Protein AF-A0A8I0Q085-F1 (afdb_monomer_lite)

Foldseek 3Di:
DPPPPPDPDADLVRVCVVVVHDSLVVLVCCLVVVDWDWDDQDPVNPDDTHTDDSVNSVLVNLCVDPNSVVVVVVVVPDPDDPVNDDDDPVRVVVVVVCVPDDPVRNVVVVPPPQALVNLLVVVVVVVVLVDDLCLLVDDQVVVLVVCCVSPVVCNVVCVPVCPSVNVSCVSPVSD

pLDDT: mean 71.21, std 12.3, range [36.97, 89.81]

Sequence (175 aa):
MSKVFKLQYYPLGLAAKHLNCEEIELLILAHSGDITLYQYPDPALLIGYEPVAEVEIGAMIVRQTKTGRAYQEYVSSFDTQLTDVVLPAEEMEKASRFLNMSDDERKAEKKVNTTAKQCQFIAGLLRALKFTDEDFKGSLPELIKKIEHRAPAAAGIVLDEGKTLSDWLKKADVR

Radius of gyration: 30.21 Å; chains: 1; bounding box: 59×46×77 Å

Secondary structu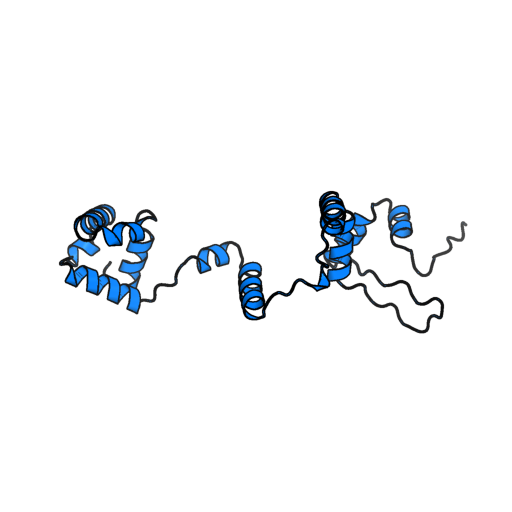re (DSSP, 8-state):
-------SS--HHHHHHHHTS-HHHHHHHHHTTSS--BPPPPTT--S--PBPPHHHHHHHHHHHSHHHHHHHHHHTT-SS-GGG----HHHHHHHHHHHHS-HHHHHHHSS----HHHHHHHHHHHHHTT--HHHHHS-HHHHHHHHHHH-GGGGGGGTTTTHHHHHHHHHTT--

Structure (mmCIF, N/CA/C/O backbone):
data_AF-A0A8I0Q085-F1
#
_entry.id   AF-A0A8I0Q085-F1
#
loop_
_atom_site.group_PDB
_atom_site.id
_atom_site.type_symbol
_atom_site.label_atom_id
_atom_site.label_alt_id
_atom_site.label_comp_id
_atom_site.label_asym_id
_atom_site.label_entity_id
_atom_site.label_seq_id
_atom_site.pdbx_PDB_ins_code
_atom_site.Cartn_x
_atom_site.Cartn_y
_atom_site.Cartn_z
_atom_site.occupancy
_atom_site.B_iso_or_equiv
_atom_site.auth_seq_id
_atom_site.auth_comp_id
_atom_site.auth_asym_id
_atom_site.auth_atom_id
_atom_site.pdbx_PDB_model_num
ATOM 1 N N . MET A 1 1 ? 25.641 29.210 -38.348 1.00 36.97 1 MET A N 1
ATOM 2 C CA . MET A 1 1 ? 24.582 28.184 -38.229 1.00 36.97 1 MET A CA 1
ATOM 3 C C . MET A 1 1 ? 25.230 26.881 -37.786 1.00 36.97 1 MET A C 1
ATOM 5 O O . MET A 1 1 ? 25.809 26.193 -38.618 1.00 36.97 1 MET A O 1
ATOM 9 N N . SER A 1 2 ? 25.223 26.579 -36.485 1.00 40.84 2 SER A N 1
ATOM 10 C CA . SER A 1 2 ? 25.694 25.274 -36.008 1.00 40.84 2 SER A CA 1
ATOM 11 C C . SER A 1 2 ? 24.638 24.239 -36.383 1.00 40.84 2 SER A C 1
ATOM 13 O O . SER A 1 2 ? 23.499 24.330 -35.922 1.00 40.84 2 SER A O 1
ATOM 15 N N . LYS A 1 3 ? 24.980 23.307 -37.277 1.00 43.28 3 LYS A N 1
ATOM 16 C CA . LYS A 1 3 ? 24.165 22.118 -37.537 1.00 43.28 3 LYS A CA 1
ATOM 17 C C . LYS A 1 3 ? 24.219 21.270 -36.270 1.00 43.28 3 LYS A C 1
ATOM 19 O O . LYS A 1 3 ? 25.106 20.437 -36.116 1.00 43.28 3 LYS A O 1
ATOM 24 N N . VAL A 1 4 ? 23.304 21.534 -35.343 1.00 48.44 4 VAL A N 1
ATOM 25 C CA . VAL A 1 4 ? 23.075 20.670 -34.189 1.00 48.44 4 VAL A CA 1
ATOM 26 C C . VAL A 1 4 ? 22.641 19.330 -34.767 1.00 48.44 4 VAL A C 1
ATOM 28 O O . VAL A 1 4 ? 21.550 19.218 -35.326 1.00 48.44 4 VAL A O 1
ATOM 31 N N . PHE A 1 5 ? 23.529 18.339 -34.714 1.00 43.84 5 PHE A N 1
ATOM 32 C CA . PHE A 1 5 ? 23.169 16.948 -34.941 1.00 43.84 5 PHE A CA 1
ATOM 33 C C . PHE A 1 5 ? 22.079 16.613 -33.917 1.00 43.84 5 PHE A C 1
ATOM 35 O O . PHE A 1 5 ? 22.372 16.373 -32.748 1.00 43.84 5 PHE A O 1
ATOM 42 N N . LYS A 1 6 ? 20.809 16.682 -34.330 1.00 52.53 6 LYS A N 1
ATOM 43 C CA . LYS A 1 6 ? 19.701 16.120 -33.560 1.00 52.53 6 LYS A CA 1
ATOM 44 C C . LYS A 1 6 ? 19.895 14.614 -33.605 1.00 52.53 6 LYS A C 1
ATOM 46 O O . LYS A 1 6 ? 19.625 13.989 -34.630 1.00 52.53 6 LYS A O 1
ATOM 51 N N . LEU A 1 7 ? 20.451 14.060 -32.531 1.00 59.41 7 LEU A N 1
ATOM 52 C CA . LEU A 1 7 ? 20.478 12.617 -32.347 1.00 59.41 7 LEU A CA 1
ATOM 53 C C . LEU A 1 7 ? 19.024 12.129 -32.360 1.00 59.41 7 LEU A C 1
ATOM 55 O O . LEU A 1 7 ? 18.145 12.797 -31.815 1.00 59.41 7 LEU A O 1
ATOM 59 N N . GLN A 1 8 ? 18.762 10.994 -33.011 1.00 65.06 8 GLN A N 1
ATOM 60 C CA . GLN A 1 8 ? 17.413 10.414 -33.052 1.00 65.06 8 GLN A CA 1
ATOM 61 C C . GLN A 1 8 ? 16.906 10.028 -31.654 1.00 65.06 8 GLN A C 1
ATOM 63 O O . GLN A 1 8 ? 15.703 9.995 -31.429 1.00 65.06 8 GLN A O 1
ATOM 68 N N . TYR A 1 9 ? 17.819 9.787 -30.713 1.00 72.69 9 TYR A N 1
ATOM 69 C CA . TYR A 1 9 ? 17.549 9.587 -29.294 1.00 72.69 9 TYR A CA 1
ATOM 70 C C . TYR A 1 9 ? 18.761 10.057 -28.475 1.00 72.69 9 TYR A C 1
ATOM 72 O O . TYR A 1 9 ? 19.878 10.146 -28.992 1.00 72.69 9 TYR A O 1
ATOM 80 N N . TYR A 1 10 ? 18.5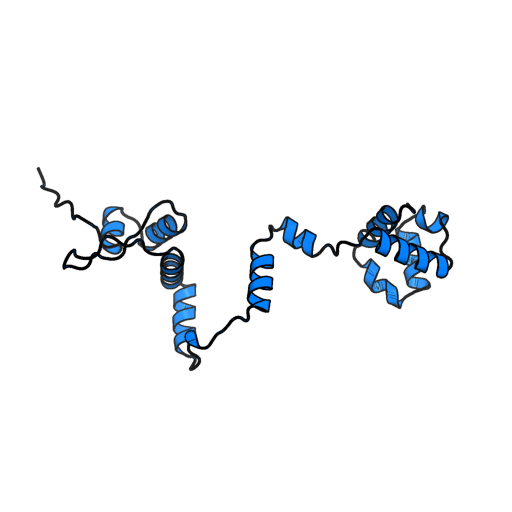56 10.337 -27.190 1.00 77.81 10 TYR A N 1
ATOM 81 C CA . TYR A 1 10 ? 19.620 10.728 -26.266 1.00 77.81 10 TYR A CA 1
ATOM 82 C C . TYR A 1 10 ? 19.712 9.690 -25.143 1.00 77.81 10 TYR A C 1
ATOM 84 O O . TYR A 1 10 ? 18.721 9.492 -24.442 1.00 77.81 10 TYR A O 1
ATOM 92 N N . PRO A 1 11 ? 20.871 9.034 -24.938 1.00 84.19 11 PRO A N 1
ATOM 93 C CA . PRO A 1 11 ? 21.098 8.235 -23.736 1.00 84.19 11 PRO A CA 1
ATOM 94 C C . PRO A 1 11 ? 20.857 9.076 -22.477 1.00 84.19 11 PRO A C 1
ATOM 96 O O . PRO A 1 11 ? 21.180 10.265 -22.478 1.00 84.19 11 PRO A O 1
ATOM 99 N N . LEU A 1 12 ? 20.343 8.466 -21.405 1.00 83.50 12 LEU A N 1
ATOM 100 C CA . LEU A 1 12 ? 19.863 9.175 -20.208 1.00 83.50 12 LEU A CA 1
ATOM 101 C C . LEU A 1 12 ? 20.874 10.198 -19.657 1.00 83.50 12 LEU A C 1
ATOM 103 O O . LEU A 1 12 ? 20.531 11.363 -19.479 1.00 83.50 12 LEU A O 1
ATOM 107 N N . GLY A 1 13 ? 22.143 9.812 -19.497 1.00 84.50 13 GLY A N 1
ATOM 108 C CA . GLY A 1 13 ? 23.187 10.720 -19.009 1.00 84.50 13 GLY A CA 1
ATOM 109 C C . GLY A 1 13 ? 23.557 11.855 -19.966 1.00 84.50 13 GLY A C 1
ATOM 110 O O . GLY A 1 13 ? 23.986 12.927 -19.535 1.00 84.50 13 GLY A O 1
ATOM 111 N N . LEU A 1 14 ? 23.374 11.665 -21.276 1.00 82.94 14 LEU A N 1
ATOM 112 C CA . LEU A 1 14 ? 23.552 12.738 -22.255 1.00 82.94 14 LEU A CA 1
ATOM 113 C C . LEU A 1 14 ? 22.341 13.680 -22.264 1.00 82.94 14 LEU A C 1
ATOM 115 O O . LEU A 1 14 ? 22.525 14.890 -22.381 1.00 82.94 14 LEU A O 1
ATOM 119 N N . ALA A 1 15 ? 21.129 13.138 -22.103 1.00 84.31 15 ALA A N 1
ATOM 120 C CA . ALA A 1 15 ? 19.903 13.918 -21.956 1.00 84.31 15 ALA A CA 1
ATOM 121 C C . ALA A 1 15 ? 19.960 14.803 -20.701 1.00 84.31 15 ALA A C 1
ATOM 123 O O . ALA A 1 15 ? 19.740 16.006 -20.803 1.00 84.31 15 ALA A O 1
ATOM 124 N N . ALA A 1 16 ? 20.367 14.241 -19.559 1.00 86.69 16 ALA A N 1
ATOM 125 C CA . ALA A 1 16 ? 20.536 14.961 -18.297 1.00 86.69 16 ALA A CA 1
ATOM 126 C C . ALA A 1 16 ? 21.517 16.140 -18.432 1.00 86.69 16 ALA A C 1
ATOM 128 O O . ALA A 1 16 ? 21.190 17.281 -18.109 1.00 86.69 16 ALA A O 1
ATOM 129 N N . LYS A 1 17 ? 22.687 15.906 -19.046 1.00 88.81 17 LYS A N 1
ATOM 130 C CA . LYS A 1 17 ? 23.665 16.970 -19.342 1.00 88.81 17 LYS A CA 1
ATOM 131 C C . LYS A 1 17 ? 23.114 18.049 -20.270 1.00 88.81 17 LYS A C 1
ATOM 133 O O . LYS A 1 17 ? 23.422 19.222 -20.084 1.00 88.81 17 LYS A O 1
ATOM 138 N N . HIS A 1 18 ? 22.335 17.667 -21.281 1.00 86.19 18 HIS A N 1
ATOM 139 C CA . HIS A 1 18 ? 21.749 18.620 -22.223 1.00 86.19 18 HIS A CA 1
ATOM 140 C C . HIS A 1 18 ? 20.651 19.476 -21.579 1.00 86.19 18 HIS A C 1
ATOM 142 O O . HIS A 1 18 ? 20.509 20.648 -21.921 1.00 86.19 18 HIS A O 1
ATOM 148 N N . LEU A 1 19 ? 19.907 18.896 -20.636 1.00 84.12 19 LEU A N 1
ATOM 149 C CA . LEU A 1 19 ? 18.830 19.543 -19.885 1.00 84.12 19 LEU A CA 1
ATOM 150 C C . LEU A 1 19 ? 19.313 20.239 -18.603 1.00 84.12 19 LEU A C 1
ATOM 152 O O . LEU A 1 19 ? 18.521 20.904 -17.944 1.00 84.12 19 LEU A O 1
ATOM 156 N N . ASN A 1 20 ? 20.608 20.133 -18.285 1.00 89.81 20 ASN A N 1
ATOM 157 C CA . ASN A 1 20 ? 21.224 20.672 -17.074 1.00 89.81 20 ASN A CA 1
ATOM 158 C C . ASN A 1 20 ? 20.528 20.192 -15.782 1.00 89.81 20 ASN A C 1
ATOM 160 O O . ASN A 1 20 ? 20.262 20.988 -14.882 1.00 89.81 20 ASN A O 1
ATOM 164 N N . CYS A 1 21 ? 20.240 18.892 -15.716 1.00 83.12 21 CYS A N 1
ATOM 165 C CA . CYS A 1 21 ? 19.665 18.201 -14.561 1.00 83.12 21 CYS A CA 1
ATOM 166 C C . CYS A 1 21 ? 20.452 16.919 -14.235 1.00 83.12 21 CYS A C 1
ATOM 168 O O . CYS A 1 21 ? 21.345 16.509 -14.989 1.00 83.12 21 CYS A O 1
ATOM 170 N N . GLU A 1 22 ? 20.141 16.282 -13.110 1.00 87.00 22 GLU A N 1
ATOM 171 C CA . GLU A 1 22 ? 20.647 14.954 -12.762 1.00 87.00 22 GLU A CA 1
ATOM 172 C C . GLU A 1 22 ? 19.816 13.840 -13.420 1.00 87.00 22 GLU A C 1
ATOM 174 O O . GLU A 1 22 ? 18.618 13.977 -13.668 1.00 87.00 22 GLU A O 1
ATOM 179 N N . GLU A 1 23 ? 20.437 12.682 -13.668 1.00 85.88 23 GLU A N 1
ATOM 180 C CA . GLU A 1 23 ? 19.736 11.515 -14.228 1.00 85.88 23 GLU A CA 1
ATOM 181 C C . GLU A 1 23 ? 18.557 11.072 -13.350 1.00 85.88 23 GLU A C 1
ATOM 183 O O . GLU A 1 23 ? 17.520 10.668 -13.877 1.00 85.88 23 GLU A O 1
ATOM 188 N N . ILE A 1 24 ? 18.684 11.202 -12.024 1.00 86.44 24 ILE A N 1
ATOM 189 C CA . ILE A 1 24 ? 17.627 10.842 -11.078 1.00 86.44 24 ILE A CA 1
ATOM 190 C C . ILE A 1 24 ? 16.375 11.707 -11.246 1.00 86.44 24 ILE A C 1
ATOM 192 O O . ILE A 1 24 ? 15.269 11.203 -11.077 1.00 86.44 24 ILE A O 1
ATOM 196 N N . GLU A 1 25 ? 16.520 12.976 -11.632 1.00 80.56 25 GLU A N 1
ATOM 197 C CA . GLU A 1 25 ? 15.382 13.873 -11.859 1.00 80.56 25 GLU A CA 1
ATOM 198 C C . GLU A 1 25 ? 14.573 13.417 -13.078 1.00 80.56 25 GLU A C 1
ATOM 200 O O . GLU A 1 25 ? 13.345 13.386 -13.037 1.00 80.56 25 GLU A O 1
ATOM 205 N N . LEU A 1 26 ? 15.255 12.965 -14.135 1.00 83.19 26 LEU A N 1
ATOM 206 C CA . LEU A 1 26 ? 14.603 12.382 -15.309 1.00 83.19 26 LEU A CA 1
ATOM 207 C C . LEU A 1 26 ? 13.928 11.044 -14.988 1.00 83.19 26 LEU A C 1
ATOM 209 O O . LEU A 1 26 ? 12.840 10.774 -15.491 1.00 83.19 26 LEU A O 1
ATOM 213 N N . LEU A 1 27 ? 14.538 10.216 -14.137 1.00 85.06 27 LEU A N 1
ATOM 214 C CA . LEU A 1 27 ? 13.920 8.967 -13.686 1.00 85.06 27 LEU A CA 1
ATOM 215 C C . LEU A 1 27 ? 12.664 9.226 -12.842 1.00 85.06 27 LEU A C 1
ATOM 217 O O . LEU A 1 27 ? 11.666 8.536 -13.028 1.00 85.06 27 LEU A O 1
ATOM 221 N N . ILE A 1 28 ? 12.683 10.230 -11.956 1.00 79.12 28 ILE A N 1
ATOM 222 C CA . ILE A 1 28 ? 11.516 10.623 -11.149 1.00 79.12 28 ILE A CA 1
ATOM 223 C C . ILE A 1 28 ? 10.372 11.091 -12.051 1.00 79.12 28 ILE A C 1
ATOM 225 O O . ILE A 1 28 ? 9.256 10.610 -11.880 1.00 79.12 28 ILE A O 1
ATOM 229 N N . LEU A 1 29 ? 10.656 11.952 -13.035 1.00 77.19 29 LEU A N 1
ATOM 230 C CA . LEU A 1 29 ? 9.663 12.404 -14.020 1.00 77.19 29 LEU A CA 1
ATOM 231 C C . LEU A 1 29 ? 9.089 11.243 -14.844 1.00 77.19 29 LEU A C 1
ATOM 233 O O . LEU A 1 29 ? 7.923 11.252 -15.230 1.00 77.19 29 LEU A O 1
ATOM 237 N N . ALA A 1 30 ? 9.904 10.232 -15.142 1.00 84.00 30 ALA A N 1
ATOM 238 C CA . ALA A 1 30 ? 9.430 9.056 -15.857 1.00 84.00 30 ALA A CA 1
ATOM 239 C C . ALA A 1 30 ? 8.551 8.159 -14.972 1.00 84.00 30 ALA A C 1
ATOM 241 O O . ALA A 1 30 ? 7.561 7.603 -15.439 1.00 84.00 30 ALA A O 1
ATOM 242 N N . HIS A 1 31 ? 8.884 8.047 -13.685 1.00 79.62 31 HIS A N 1
ATOM 243 C CA . HIS A 1 31 ? 8.121 7.265 -12.714 1.00 79.62 31 HIS A CA 1
ATOM 244 C C . HIS A 1 31 ? 6.784 7.923 -12.340 1.00 79.62 31 HIS A C 1
ATOM 246 O O . HIS A 1 31 ? 5.803 7.217 -12.139 1.00 79.62 31 HIS A O 1
ATOM 252 N N . SER A 1 32 ? 6.709 9.258 -12.306 1.00 76.94 32 SER A N 1
ATOM 253 C CA . SER A 1 32 ? 5.446 9.997 -12.139 1.00 76.94 32 SER A CA 1
ATOM 254 C C . SER A 1 32 ? 4.547 9.959 -13.380 1.00 76.94 32 SER A C 1
ATOM 256 O O . SER A 1 32 ? 3.401 10.404 -13.314 1.00 76.94 32 SER A O 1
ATOM 258 N N . GLY A 1 33 ? 5.045 9.430 -14.503 1.00 82.56 33 GLY A N 1
ATOM 259 C CA . GLY A 1 33 ? 4.330 9.371 -15.776 1.00 82.56 33 GLY A CA 1
ATOM 260 C C . GLY A 1 33 ? 4.368 10.673 -16.582 1.00 82.56 33 GLY A C 1
ATOM 261 O O . GLY A 1 33 ? 3.681 10.767 -17.599 1.00 82.56 33 GLY A O 1
ATOM 262 N N . ASP A 1 34 ? 5.170 11.662 -16.173 1.00 84.75 34 ASP A N 1
ATOM 263 C CA . ASP A 1 34 ? 5.312 12.939 -16.888 1.00 84.75 34 ASP A CA 1
ATOM 264 C C . ASP A 1 34 ? 6.091 12.780 -18.204 1.00 84.75 34 ASP A C 1
ATOM 266 O O . ASP A 1 34 ? 5.872 13.523 -19.165 1.00 84.75 34 ASP A O 1
ATOM 270 N N . ILE A 1 35 ? 7.001 11.802 -18.264 1.00 86.88 35 ILE A N 1
ATOM 271 C CA . ILE A 1 35 ? 7.737 11.421 -19.476 1.00 86.88 35 ILE A CA 1
ATOM 272 C C . ILE A 1 35 ? 7.787 9.897 -19.635 1.00 86.88 35 ILE A C 1
ATOM 274 O O . ILE A 1 35 ? 7.605 9.148 -18.682 1.00 86.88 35 ILE A O 1
ATOM 278 N N . THR A 1 36 ? 8.085 9.415 -20.843 1.00 85.88 36 THR A N 1
ATOM 279 C CA . THR A 1 36 ? 8.295 7.983 -21.111 1.00 85.88 36 THR A CA 1
ATOM 280 C C . THR A 1 36 ? 9.742 7.737 -21.509 1.00 85.88 36 THR A C 1
ATOM 282 O O . THR A 1 36 ? 10.248 8.363 -22.444 1.00 85.88 36 THR A O 1
ATOM 285 N N . LEU A 1 37 ? 10.405 6.815 -20.814 1.00 85.44 37 LEU A N 1
ATOM 286 C CA . LEU A 1 37 ? 11.724 6.318 -21.195 1.00 85.44 37 LEU A CA 1
ATOM 287 C C . LEU A 1 37 ? 11.562 5.072 -22.061 1.00 85.44 37 LEU A C 1
ATOM 289 O O . LEU A 1 37 ? 10.658 4.273 -21.839 1.00 85.44 37 LEU A O 1
ATOM 293 N N . TYR A 1 38 ? 12.451 4.906 -23.034 1.00 85.75 38 TYR A N 1
ATOM 294 C CA . TYR A 1 38 ? 12.458 3.758 -23.933 1.00 85.75 38 TYR A CA 1
ATOM 295 C C . TYR A 1 38 ? 13.782 3.020 -23.816 1.00 85.75 38 TYR A C 1
ATOM 297 O O . TYR A 1 38 ? 14.832 3.637 -23.600 1.00 85.75 38 TYR A O 1
ATOM 305 N N . GLN A 1 39 ? 13.726 1.702 -23.968 1.00 79.62 39 GLN A N 1
ATOM 306 C CA . GLN A 1 39 ? 14.918 0.887 -24.102 1.00 79.62 39 GLN A CA 1
ATOM 307 C C . GLN A 1 39 ? 15.706 1.318 -25.340 1.00 79.62 39 GLN A C 1
ATOM 309 O O . GLN A 1 39 ? 15.162 1.849 -26.315 1.00 79.62 39 GLN A O 1
ATOM 314 N N . TYR A 1 40 ? 17.019 1.117 -25.274 1.00 71.69 40 TYR A N 1
ATOM 315 C CA . TYR A 1 40 ? 17.897 1.428 -26.389 1.00 71.69 40 TYR A CA 1
ATOM 316 C C . TYR A 1 40 ? 17.450 0.614 -27.614 1.00 71.69 40 TYR A C 1
ATOM 318 O O . TYR A 1 40 ? 17.317 -0.605 -27.491 1.00 71.69 40 TYR A O 1
ATOM 326 N N . PRO A 1 41 ? 17.204 1.248 -28.774 1.00 64.19 41 PRO A N 1
ATOM 327 C CA . PRO A 1 41 ? 16.802 0.508 -29.959 1.00 64.19 41 PRO A CA 1
ATOM 328 C C . PRO A 1 41 ? 17.931 -0.446 -30.347 1.00 64.19 41 PRO A C 1
ATOM 330 O O . PRO A 1 41 ? 19.098 -0.046 -30.361 1.00 64.19 41 PRO A O 1
ATOM 333 N N . ASP A 1 42 ? 17.593 -1.695 -30.674 1.00 59.19 42 ASP A N 1
ATOM 334 C CA . ASP A 1 42 ? 18.549 -2.624 -31.278 1.00 59.19 42 ASP A CA 1
ATOM 335 C C . ASP A 1 42 ? 19.268 -1.894 -32.434 1.00 59.19 42 ASP A C 1
ATOM 337 O O . ASP A 1 42 ? 18.588 -1.296 -33.275 1.00 59.19 42 ASP A O 1
ATOM 341 N N . PRO A 1 43 ? 20.615 -1.876 -32.500 1.00 58.81 43 PRO A N 1
ATOM 342 C CA . PRO A 1 43 ? 21.344 -1.261 -33.608 1.00 58.81 43 PRO A CA 1
ATOM 343 C C . PRO A 1 43 ? 20.929 -1.788 -34.993 1.00 58.81 43 PRO A C 1
ATOM 345 O O . PRO A 1 43 ? 21.160 -1.101 -35.989 1.00 58.81 43 PRO A O 1
ATOM 348 N N . ALA A 1 44 ? 20.289 -2.961 -35.074 1.00 62.88 44 ALA A N 1
ATOM 349 C CA . ALA A 1 44 ? 19.690 -3.480 -36.303 1.00 62.88 44 ALA A CA 1
ATOM 350 C C . ALA A 1 44 ? 18.342 -2.824 -36.688 1.00 62.88 44 ALA A C 1
ATOM 352 O O . ALA A 1 44 ? 17.854 -3.070 -37.790 1.00 62.88 44 ALA A O 1
ATOM 353 N N . LEU A 1 45 ? 17.742 -1.992 -35.822 1.00 57.53 45 LEU A N 1
ATOM 354 C CA . LEU A 1 45 ? 16.442 -1.312 -35.996 1.00 57.53 45 LEU A CA 1
ATOM 355 C C . LEU A 1 45 ? 15.258 -2.262 -36.276 1.00 57.53 45 LEU A C 1
ATOM 357 O O . LEU A 1 45 ? 14.230 -1.841 -36.806 1.00 57.53 45 LEU A O 1
ATOM 361 N N . LEU A 1 46 ? 15.394 -3.546 -35.932 1.00 55.59 46 LEU A N 1
ATOM 362 C CA . LEU A 1 46 ? 14.389 -4.581 -36.205 1.00 55.59 46 LEU A CA 1
ATOM 363 C C . LEU A 1 46 ? 13.259 -4.616 -35.166 1.00 55.59 46 LEU A C 1
ATOM 365 O O . LEU A 1 46 ? 12.180 -5.130 -35.455 1.00 55.59 46 LEU A O 1
ATOM 369 N N . ILE A 1 47 ? 13.496 -4.062 -33.975 1.00 55.59 47 ILE A N 1
ATOM 370 C CA . ILE A 1 47 ? 12.547 -4.020 -32.860 1.00 55.59 47 ILE A CA 1
ATOM 371 C C . ILE A 1 47 ? 12.237 -2.547 -32.574 1.00 55.59 47 ILE A C 1
ATOM 373 O O . ILE A 1 47 ? 13.144 -1.716 -32.507 1.00 55.59 47 ILE A O 1
ATOM 377 N N . GLY A 1 48 ? 10.948 -2.209 -32.480 1.00 61.31 48 GLY A N 1
ATOM 378 C CA . GLY A 1 48 ? 10.499 -0.849 -32.177 1.00 61.31 48 GLY A CA 1
ATOM 379 C C . GLY A 1 48 ? 10.950 -0.383 -30.791 1.00 61.31 48 GLY A C 1
ATOM 380 O O . GLY A 1 48 ? 11.363 -1.186 -29.960 1.00 61.31 48 GLY A O 1
ATOM 381 N N . TYR A 1 49 ? 10.859 0.924 -30.536 1.00 72.38 49 TYR A N 1
ATOM 382 C CA . TYR A 1 49 ? 11.133 1.482 -29.212 1.00 72.38 49 TYR A CA 1
ATOM 383 C C . TYR A 1 49 ? 10.189 0.864 -28.174 1.00 72.38 49 TYR A C 1
ATOM 385 O O . TYR A 1 49 ? 8.985 1.122 -28.199 1.00 72.38 49 TYR A O 1
ATOM 393 N N . GLU A 1 50 ? 10.737 0.061 -27.267 1.00 80.50 50 GLU A N 1
ATOM 394 C CA . GLU A 1 50 ? 9.983 -0.541 -26.170 1.00 80.50 50 GLU A CA 1
ATOM 395 C C . GLU A 1 50 ? 10.034 0.386 -24.947 1.00 80.50 50 GLU A C 1
ATOM 397 O O . GLU A 1 50 ? 11.129 0.799 -24.548 1.00 80.50 50 GLU A O 1
ATOM 402 N N . PRO A 1 51 ? 8.886 0.792 -24.377 1.00 83.12 51 PRO A N 1
ATOM 403 C CA . PRO A 1 51 ? 8.876 1.629 -23.186 1.00 83.12 51 PRO A CA 1
ATOM 404 C C . PRO A 1 51 ? 9.460 0.862 -21.997 1.00 83.12 5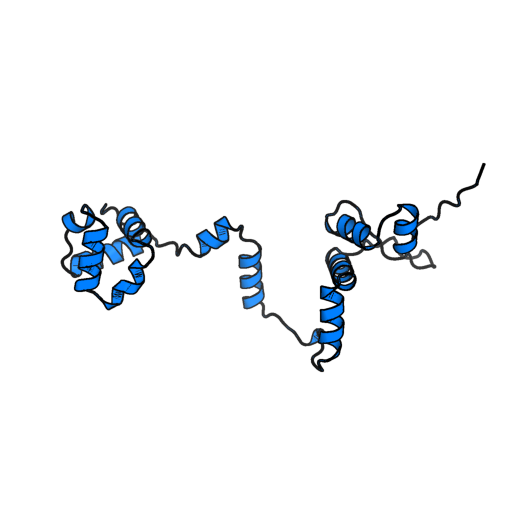1 PRO A C 1
ATOM 406 O O . PRO A 1 51 ? 9.169 -0.314 -21.795 1.00 83.12 51 PRO A O 1
ATOM 409 N N . VAL A 1 52 ? 10.273 1.542 -21.193 1.00 84.19 52 VAL A N 1
ATOM 410 C CA . VAL A 1 52 ? 10.799 0.994 -19.937 1.00 84.19 52 VAL A CA 1
ATOM 411 C C . VAL A 1 52 ? 9.655 0.922 -18.930 1.00 84.19 52 VAL A C 1
ATOM 413 O O . VAL A 1 52 ? 8.926 1.902 -18.749 1.00 84.19 52 VAL A O 1
ATOM 416 N N . ALA A 1 53 ? 9.488 -0.223 -18.270 1.00 84.56 53 ALA A N 1
ATOM 417 C CA . ALA A 1 53 ? 8.394 -0.410 -17.328 1.00 84.56 53 ALA A CA 1
ATOM 418 C C . ALA A 1 53 ? 8.602 0.424 -16.054 1.00 84.56 53 ALA A C 1
ATOM 420 O O . ALA A 1 53 ? 9.723 0.621 -15.585 1.00 84.56 53 ALA A O 1
ATOM 421 N N . GLU A 1 54 ? 7.504 0.853 -15.431 1.00 75.31 54 GLU A N 1
ATOM 422 C CA . GLU A 1 54 ? 7.523 1.659 -14.202 1.00 75.31 54 GLU A CA 1
ATOM 423 C C . GLU A 1 54 ? 8.346 1.003 -13.077 1.00 75.31 54 GLU A C 1
ATOM 425 O O . GLU A 1 54 ? 9.104 1.673 -12.376 1.00 75.31 54 GLU A O 1
ATOM 430 N N . VAL A 1 55 ? 8.263 -0.325 -12.957 1.00 71.31 55 VAL A N 1
ATOM 431 C CA . VAL A 1 55 ? 9.020 -1.119 -11.976 1.00 71.31 55 VAL A CA 1
ATOM 432 C C . VAL A 1 55 ? 10.530 -1.049 -12.231 1.00 71.31 55 VAL A C 1
ATOM 434 O O . VAL A 1 55 ? 11.317 -0.958 -11.287 1.00 71.31 55 VAL A O 1
ATOM 437 N N . GLU A 1 56 ? 10.952 -1.057 -13.496 1.00 77.50 56 GLU A N 1
ATOM 438 C CA . GLU A 1 56 ? 12.365 -0.953 -13.873 1.00 77.50 56 GLU A CA 1
ATOM 439 C C . GLU A 1 56 ? 12.904 0.450 -13.573 1.00 77.50 56 GLU A C 1
ATOM 441 O O . GLU A 1 56 ? 13.996 0.583 -13.014 1.00 77.50 56 GLU A O 1
ATOM 446 N N . ILE A 1 57 ? 12.112 1.490 -13.855 1.00 78.06 57 ILE A N 1
ATOM 447 C CA . ILE A 1 57 ? 12.438 2.882 -13.507 1.00 78.06 57 ILE A CA 1
ATOM 448 C C . ILE A 1 57 ? 12.555 3.027 -11.982 1.00 78.06 57 ILE A C 1
ATOM 450 O O . ILE A 1 57 ? 13.544 3.576 -11.492 1.00 78.06 57 ILE A O 1
ATOM 454 N N . GLY A 1 58 ? 11.615 2.463 -11.217 1.00 68.06 58 GLY A N 1
ATOM 455 C CA . GLY A 1 58 ? 11.656 2.448 -9.752 1.00 68.06 58 GLY A CA 1
ATOM 456 C C . GLY A 1 58 ? 12.918 1.775 -9.200 1.00 68.06 58 GLY A C 1
ATOM 457 O O . GLY A 1 58 ? 13.584 2.319 -8.315 1.00 68.06 58 GLY A O 1
ATOM 458 N N . ALA A 1 59 ? 13.324 0.639 -9.775 1.00 75.12 59 ALA A N 1
ATOM 459 C CA . ALA A 1 59 ? 14.573 -0.030 -9.409 1.00 75.12 59 ALA A CA 1
ATOM 460 C C . ALA A 1 59 ? 15.815 0.830 -9.720 1.00 75.12 59 ALA A C 1
ATOM 462 O O . ALA A 1 59 ? 16.764 0.858 -8.928 1.00 75.12 59 ALA A O 1
ATOM 463 N N . MET A 1 60 ? 15.817 1.559 -10.842 1.00 80.50 60 MET A N 1
ATOM 464 C CA . MET A 1 60 ? 16.896 2.488 -11.199 1.00 80.50 60 MET A CA 1
ATOM 465 C C . MET A 1 60 ? 16.982 3.673 -10.228 1.00 80.50 60 MET A C 1
ATOM 467 O O . MET A 1 60 ? 18.085 4.003 -9.789 1.00 80.50 60 MET A O 1
ATOM 471 N N . ILE A 1 61 ? 15.849 4.261 -9.825 1.00 79.31 61 ILE A N 1
ATOM 472 C CA . ILE A 1 61 ? 15.803 5.342 -8.822 1.00 79.31 61 ILE A CA 1
ATOM 473 C C . ILE A 1 61 ? 16.420 4.864 -7.510 1.00 79.31 6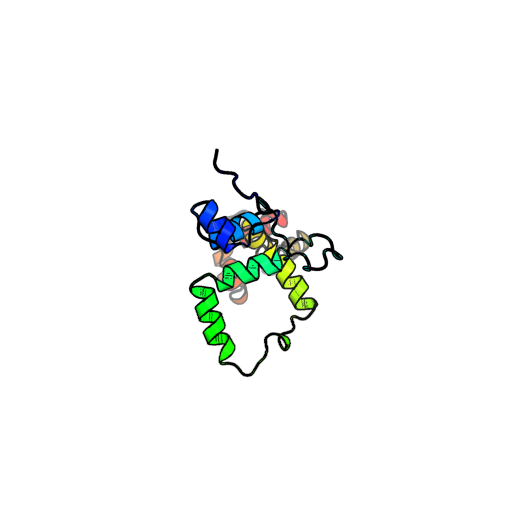1 ILE A C 1
ATOM 475 O O . ILE A 1 61 ? 17.336 5.505 -6.989 1.00 79.31 61 ILE A O 1
ATOM 479 N N . VAL A 1 62 ? 15.973 3.710 -7.000 1.00 76.00 62 VAL A N 1
ATOM 480 C CA . VAL A 1 62 ? 16.485 3.140 -5.745 1.00 76.00 62 VAL A CA 1
ATOM 481 C C . VAL A 1 62 ? 18.004 2.985 -5.815 1.00 76.00 62 VAL A C 1
ATOM 483 O O . VAL A 1 62 ? 18.692 3.479 -4.921 1.00 76.00 62 VAL A O 1
ATOM 486 N N . ARG A 1 63 ? 18.546 2.415 -6.901 1.00 76.88 63 ARG A N 1
ATOM 487 C CA . ARG A 1 63 ? 20.000 2.260 -7.112 1.00 76.88 63 ARG A CA 1
ATOM 488 C C . ARG A 1 63 ? 20.767 3.585 -7.147 1.00 76.88 63 ARG A C 1
ATOM 490 O O . ARG A 1 63 ? 21.930 3.613 -6.751 1.00 76.88 63 ARG A O 1
ATOM 497 N N . GLN A 1 64 ? 20.155 4.681 -7.596 1.00 74.19 64 GLN A N 1
ATOM 498 C CA . GLN A 1 64 ? 20.812 5.993 -7.595 1.00 74.19 64 GLN A CA 1
ATOM 499 C C . GLN A 1 64 ? 20.813 6.661 -6.207 1.00 74.19 64 GLN A C 1
ATOM 501 O O . GLN A 1 64 ? 21.728 7.437 -5.900 1.00 74.19 64 GLN A O 1
ATOM 506 N N . THR A 1 65 ? 19.876 6.311 -5.318 1.00 75.38 65 THR A N 1
ATOM 507 C CA . THR A 1 65 ? 19.839 6.839 -3.941 1.00 75.38 65 THR A CA 1
ATOM 508 C C . THR A 1 65 ? 20.970 6.299 -3.052 1.00 75.38 65 THR A C 1
ATOM 510 O O . THR A 1 65 ? 21.479 5.194 -3.245 1.00 75.38 65 THR A O 1
ATOM 513 N N . LYS A 1 66 ? 21.351 7.067 -2.016 1.00 72.94 66 LYS A N 1
ATOM 514 C CA . LYS A 1 66 ? 22.313 6.615 -0.986 1.00 72.94 66 LYS A CA 1
ATOM 515 C C . LYS A 1 66 ? 21.837 5.338 -0.287 1.00 72.94 66 LYS A C 1
ATOM 517 O O . LYS A 1 66 ? 22.625 4.427 -0.062 1.00 72.94 66 LYS A O 1
ATOM 522 N N . THR A 1 67 ? 20.545 5.279 0.019 1.00 59.66 67 THR A N 1
ATOM 523 C CA . THR A 1 67 ? 19.906 4.157 0.705 1.00 59.66 67 THR A CA 1
ATOM 524 C C . THR A 1 67 ? 19.935 2.891 -0.146 1.00 59.66 67 THR A C 1
ATOM 526 O O . THR A 1 67 ? 20.342 1.846 0.347 1.00 59.66 67 THR A O 1
ATOM 529 N N . GLY A 1 68 ? 19.585 2.966 -1.433 1.00 60.53 68 GLY A N 1
ATOM 530 C CA . GLY A 1 68 ? 19.625 1.792 -2.307 1.00 60.53 68 GLY A CA 1
ATOM 531 C C . GLY A 1 68 ? 21.037 1.296 -2.611 1.00 60.53 68 GLY A C 1
ATOM 532 O O . GLY A 1 68 ? 21.229 0.087 -2.682 1.00 60.53 68 GLY A O 1
ATOM 533 N N . ARG A 1 69 ? 22.044 2.180 -2.684 1.00 65.88 69 ARG A N 1
ATOM 534 C CA . ARG A 1 69 ? 23.458 1.755 -2.735 1.00 65.88 69 ARG A CA 1
ATOM 535 C C . ARG A 1 69 ? 23.879 1.001 -1.474 1.00 65.88 69 ARG A C 1
ATOM 537 O O . ARG A 1 69 ? 24.455 -0.075 -1.586 1.00 65.88 69 ARG A O 1
ATOM 544 N N . ALA A 1 70 ? 23.522 1.517 -0.295 1.00 59.38 70 ALA A N 1
ATOM 545 C CA . ALA A 1 70 ? 23.797 0.852 0.978 1.00 59.38 70 ALA A CA 1
ATOM 546 C C . ALA A 1 70 ? 23.096 -0.514 1.079 1.00 59.38 70 ALA A C 1
ATOM 548 O O . ALA A 1 70 ? 23.711 -1.488 1.503 1.00 59.38 70 ALA A O 1
ATOM 549 N N . TYR A 1 71 ? 21.839 -0.618 0.633 1.00 53.69 71 TYR A N 1
ATOM 550 C CA . TYR A 1 71 ? 21.135 -1.900 0.562 1.00 53.69 71 TYR A CA 1
ATOM 551 C C . TYR A 1 71 ? 21.736 -2.844 -0.477 1.00 53.69 71 TYR A C 1
ATOM 553 O O . TYR A 1 71 ? 21.751 -4.039 -0.234 1.00 53.69 71 TYR A O 1
ATOM 561 N N . GLN A 1 72 ? 22.255 -2.360 -1.605 1.00 60.50 72 GLN A N 1
ATOM 562 C CA . GLN A 1 72 ? 22.885 -3.218 -2.608 1.00 60.50 72 GLN A CA 1
ATOM 563 C C . GLN A 1 72 ? 24.213 -3.796 -2.103 1.00 60.50 72 GLN A C 1
ATOM 565 O O . GLN A 1 72 ? 24.440 -4.993 -2.254 1.00 60.50 72 GLN A O 1
ATOM 570 N N . GLU A 1 73 ? 25.055 -2.990 -1.453 1.00 62.16 73 GLU A N 1
ATOM 571 C CA . GLU A 1 73 ? 26.267 -3.470 -0.769 1.00 62.16 73 GLU A CA 1
ATOM 572 C C . GLU A 1 73 ? 25.923 -4.470 0.345 1.00 62.16 73 GLU A C 1
ATOM 574 O O . GLU A 1 73 ? 26.556 -5.517 0.456 1.00 62.16 73 GLU A O 1
ATOM 579 N N . TYR A 1 74 ? 24.867 -4.189 1.115 1.00 50.66 74 TYR A N 1
ATOM 580 C CA . TYR A 1 74 ? 24.367 -5.066 2.173 1.00 50.66 74 TYR A CA 1
ATOM 581 C C . TYR A 1 74 ? 23.811 -6.390 1.620 1.00 50.66 74 TYR A C 1
ATOM 583 O O . TYR A 1 74 ? 24.182 -7.455 2.096 1.00 50.66 74 TYR A O 1
ATOM 591 N N . VAL A 1 75 ? 22.986 -6.359 0.571 1.00 51.34 75 VAL A N 1
ATOM 592 C CA . VAL A 1 75 ? 22.377 -7.542 -0.070 1.00 51.34 75 VAL A CA 1
ATOM 593 C C . VAL A 1 75 ? 23.420 -8.395 -0.793 1.00 51.34 75 VAL A C 1
ATOM 595 O O . VAL A 1 75 ? 23.324 -9.616 -0.760 1.00 51.34 75 VAL A O 1
ATOM 598 N N . SER A 1 76 ? 24.459 -7.781 -1.366 1.00 57.94 76 SER A N 1
ATOM 599 C CA . SER A 1 76 ? 25.570 -8.503 -2.012 1.00 57.94 76 SER A CA 1
ATOM 600 C C . SER A 1 76 ? 26.394 -9.358 -1.034 1.00 57.94 76 SER A C 1
ATOM 602 O O . SER A 1 76 ? 27.232 -10.137 -1.478 1.00 57.94 76 SER A O 1
ATOM 604 N N . SER A 1 77 ? 26.183 -9.200 0.280 1.00 60.28 77 SER A N 1
ATOM 605 C CA . SER A 1 77 ? 26.876 -9.946 1.339 1.00 60.28 77 SER A CA 1
ATOM 606 C C . SER A 1 77 ? 26.113 -11.162 1.880 1.00 60.28 77 SER A C 1
ATOM 608 O O . SER A 1 77 ? 26.642 -11.874 2.732 1.00 60.28 77 SER A O 1
ATOM 610 N N . PHE A 1 78 ? 24.895 -11.423 1.396 1.00 49.44 78 PHE A N 1
ATOM 611 C CA . PHE A 1 78 ? 24.105 -12.588 1.799 1.00 49.44 78 PHE A CA 1
ATOM 612 C C . PHE A 1 78 ? 24.108 -13.655 0.696 1.00 49.44 78 PHE A C 1
ATOM 614 O O . PHE A 1 78 ? 23.933 -13.337 -0.476 1.00 49.44 78 PHE A O 1
ATOM 621 N N . ASP A 1 79 ? 24.265 -14.928 1.081 1.00 53.88 79 ASP A N 1
ATOM 622 C CA . ASP A 1 79 ? 24.205 -16.084 0.164 1.00 53.88 79 ASP A CA 1
ATOM 623 C C . ASP A 1 79 ? 22.792 -16.340 -0.397 1.00 53.88 79 ASP A C 1
ATOM 625 O O . ASP A 1 79 ? 22.632 -17.046 -1.392 1.00 53.88 79 ASP A O 1
ATOM 629 N N . THR A 1 80 ? 21.757 -15.774 0.230 1.00 52.47 80 THR A N 1
ATOM 630 C CA . THR A 1 80 ? 20.367 -15.886 -0.221 1.00 52.47 80 THR A CA 1
ATOM 631 C C . THR A 1 80 ? 20.141 -14.964 -1.415 1.00 52.47 80 THR A C 1
ATOM 633 O O . THR A 1 80 ? 20.202 -13.738 -1.281 1.00 52.47 80 THR A O 1
ATOM 636 N N . GLN A 1 81 ? 19.865 -15.528 -2.589 1.00 54.09 81 GLN A N 1
ATOM 637 C CA . GLN A 1 81 ? 19.612 -14.736 -3.787 1.00 54.09 81 GLN A CA 1
ATOM 638 C C . GLN A 1 81 ? 18.208 -14.125 -3.712 1.00 54.09 81 GLN A C 1
ATOM 640 O O . GLN A 1 81 ? 17.278 -14.716 -3.169 1.00 54.09 81 GLN A O 1
ATOM 645 N N . LEU A 1 82 ? 18.017 -12.931 -4.285 1.00 48.50 82 LEU A N 1
ATOM 646 C CA . LEU A 1 82 ? 16.702 -12.267 -4.323 1.00 48.50 82 LEU A CA 1
ATOM 647 C C . LEU A 1 82 ? 15.618 -13.140 -4.990 1.00 48.50 82 LEU A C 1
ATOM 649 O O . LEU A 1 82 ? 14.432 -12.975 -4.721 1.00 48.50 82 LEU A O 1
ATOM 653 N N . THR A 1 83 ? 16.042 -14.069 -5.850 1.00 51.88 83 THR A N 1
ATOM 654 C CA . THR A 1 83 ? 15.216 -15.074 -6.531 1.00 51.88 83 THR A CA 1
ATOM 655 C C . THR A 1 83 ? 14.628 -16.129 -5.596 1.00 51.88 83 THR A C 1
ATOM 657 O O . THR A 1 83 ? 13.684 -16.812 -5.984 1.00 51.88 83 THR A O 1
ATOM 660 N N . ASP A 1 84 ? 15.160 -16.255 -4.380 1.00 49.81 84 ASP A N 1
ATOM 661 C CA . ASP A 1 84 ? 14.767 -17.278 -3.405 1.00 49.81 84 ASP A CA 1
ATOM 662 C C . ASP A 1 84 ? 13.632 -16.798 -2.486 1.00 49.81 84 ASP A C 1
ATOM 664 O O . ASP A 1 84 ? 13.088 -17.563 -1.686 1.00 49.81 84 ASP A O 1
ATOM 668 N N . VAL A 1 85 ? 13.260 -15.518 -2.585 1.00 52.94 85 VAL A N 1
ATOM 669 C CA . VAL A 1 85 ? 12.232 -14.894 -1.752 1.00 52.94 85 VAL A CA 1
ATOM 670 C C . VAL A 1 85 ? 10.890 -14.948 -2.475 1.00 52.94 85 VAL A C 1
ATOM 672 O O . VAL A 1 85 ? 10.682 -14.295 -3.494 1.00 52.94 85 VAL A O 1
ATOM 675 N N . VAL A 1 86 ? 9.949 -15.706 -1.917 1.00 57.56 86 VAL A N 1
ATOM 676 C CA . VAL A 1 86 ? 8.576 -15.825 -2.424 1.00 57.56 86 VAL A CA 1
ATOM 677 C C . VAL A 1 86 ? 7.574 -15.281 -1.413 1.00 57.56 86 VAL A C 1
ATOM 679 O O . VAL A 1 86 ? 7.666 -15.557 -0.218 1.00 57.56 86 VAL A O 1
ATOM 682 N N . LEU A 1 87 ? 6.589 -14.529 -1.910 1.00 67.88 87 LEU A N 1
ATOM 683 C CA . LEU A 1 87 ? 5.444 -14.056 -1.138 1.00 67.88 87 LEU A CA 1
ATOM 684 C C . LEU A 1 87 ? 4.217 -14.922 -1.486 1.00 67.88 87 LEU A C 1
ATOM 686 O O . LEU A 1 87 ? 3.749 -14.867 -2.625 1.00 67.88 87 LEU A O 1
ATOM 690 N N . PRO A 1 88 ? 3.699 -15.744 -0.554 1.00 73.50 88 PRO A N 1
ATOM 691 C CA . PRO A 1 88 ? 2.534 -16.593 -0.802 1.00 73.50 88 PRO A CA 1
ATOM 692 C C . PRO A 1 88 ? 1.286 -15.787 -1.179 1.00 73.50 88 PRO A C 1
ATOM 694 O O . PRO A 1 88 ? 1.108 -14.659 -0.722 1.00 73.50 88 PRO A O 1
ATOM 697 N N . ALA A 1 89 ? 0.383 -16.388 -1.960 1.00 63.88 89 ALA A N 1
ATOM 698 C CA . ALA A 1 89 ? -0.821 -15.724 -2.471 1.00 63.88 89 ALA A CA 1
ATOM 699 C C . ALA A 1 89 ? -1.697 -15.102 -1.363 1.00 63.88 89 ALA A C 1
ATOM 701 O O . ALA A 1 89 ? -2.173 -13.978 -1.503 1.00 63.88 89 ALA A O 1
ATOM 702 N N . GLU A 1 90 ? -1.841 -15.792 -0.230 1.00 65.88 90 GLU A N 1
ATOM 703 C CA . GLU A 1 90 ? -2.600 -15.300 0.927 1.00 65.88 90 GLU A CA 1
ATOM 704 C C . GLU A 1 90 ? -1.970 -14.051 1.565 1.00 65.88 90 GLU A C 1
ATOM 706 O O . GLU A 1 90 ? -2.679 -13.176 2.061 1.00 65.88 90 GLU A O 1
ATOM 711 N N . GLU A 1 91 ? -0.640 -13.941 1.530 1.00 68.12 91 GLU A N 1
ATOM 712 C CA . GLU A 1 91 ? 0.099 -12.789 2.055 1.00 68.12 91 GLU A CA 1
ATOM 713 C C . GLU A 1 91 ? 0.150 -11.640 1.035 1.00 68.12 91 GLU A C 1
ATOM 715 O O . GLU A 1 91 ? 0.060 -10.473 1.417 1.00 68.12 91 GLU A O 1
ATOM 720 N N . MET A 1 92 ? 0.174 -11.956 -0.264 1.00 72.44 92 MET A N 1
ATOM 721 C CA . MET A 1 92 ? -0.018 -10.996 -1.361 1.00 72.44 92 MET A CA 1
ATOM 722 C C . MET A 1 92 ? -1.378 -10.287 -1.271 1.00 72.44 92 MET A C 1
ATOM 724 O O . MET A 1 92 ? -1.442 -9.061 -1.389 1.00 72.44 92 MET A O 1
ATOM 728 N N . GLU A 1 93 ? -2.468 -11.021 -1.018 1.00 70.31 93 GLU A N 1
ATOM 729 C CA . GLU A 1 93 ? -3.806 -10.426 -0.877 1.00 70.31 93 GLU A CA 1
ATOM 730 C C . GLU A 1 93 ? -3.920 -9.519 0.353 1.00 70.31 93 GLU A C 1
ATOM 732 O O . GLU A 1 93 ? -4.531 -8.446 0.283 1.00 70.31 93 GLU A O 1
ATOM 737 N N . LYS A 1 94 ? -3.311 -9.919 1.476 1.00 67.88 94 LYS A N 1
ATOM 738 C CA . LYS A 1 94 ? -3.269 -9.097 2.695 1.00 67.88 94 LYS A CA 1
ATOM 739 C C . LYS A 1 94 ? -2.466 -7.819 2.472 1.00 67.88 94 LYS A C 1
ATOM 741 O O . LYS A 1 94 ? -2.939 -6.741 2.831 1.00 67.88 94 LYS A O 1
ATOM 746 N N . ALA A 1 95 ? -1.294 -7.925 1.847 1.00 69.75 95 ALA A N 1
ATOM 747 C CA . ALA A 1 95 ? -0.435 -6.783 1.549 1.00 69.75 95 ALA A CA 1
ATOM 748 C C . ALA A 1 95 ? -1.110 -5.800 0.580 1.00 69.75 95 ALA A C 1
ATOM 750 O O . ALA A 1 95 ? -1.107 -4.594 0.823 1.00 69.75 95 ALA A O 1
ATOM 751 N N . SER A 1 96 ? -1.752 -6.310 -0.474 1.00 70.44 96 SER A N 1
ATOM 752 C CA . SER A 1 96 ? -2.479 -5.494 -1.451 1.00 70.44 96 SER A CA 1
ATO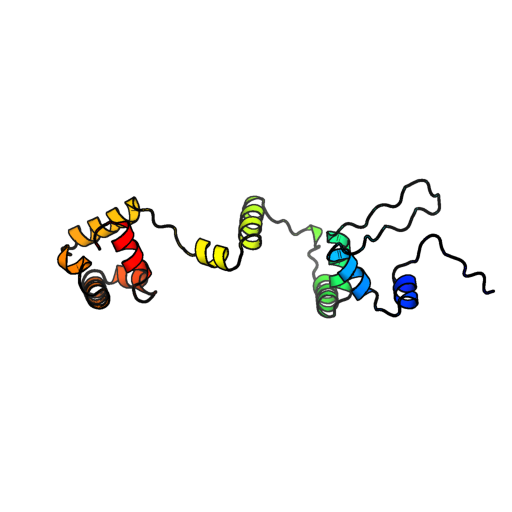M 753 C C . SER A 1 96 ? -3.634 -4.715 -0.815 1.00 70.44 96 SER A C 1
ATOM 755 O O . SER A 1 96 ? -3.788 -3.523 -1.083 1.00 70.44 96 SER A O 1
ATOM 757 N N . ARG A 1 97 ? -4.411 -5.338 0.083 1.00 71.94 97 ARG A N 1
ATOM 758 C CA . ARG A 1 97 ? -5.457 -4.616 0.830 1.00 71.94 97 ARG A CA 1
ATOM 759 C C . ARG A 1 97 ? -4.869 -3.521 1.708 1.00 71.94 97 ARG A C 1
ATOM 761 O O . ARG A 1 97 ? -5.322 -2.387 1.630 1.00 71.94 97 ARG A O 1
ATOM 768 N N . PHE A 1 98 ? -3.834 -3.830 2.485 1.00 67.00 98 PHE A N 1
ATOM 769 C CA . PHE A 1 98 ? -3.240 -2.875 3.424 1.00 67.00 98 PHE A CA 1
ATOM 770 C C . PHE A 1 98 ? -2.620 -1.649 2.737 1.00 67.00 98 PHE A C 1
ATOM 772 O O . PHE A 1 98 ? -2.742 -0.519 3.223 1.00 67.00 98 PHE A O 1
ATOM 779 N N . LEU A 1 99 ? -1.944 -1.863 1.607 1.00 69.44 99 LEU A N 1
ATOM 780 C CA . LEU A 1 99 ? -1.262 -0.805 0.862 1.00 69.44 99 LEU A CA 1
ATOM 781 C C . LEU A 1 99 ? -2.243 0.153 0.185 1.00 69.44 99 LEU A C 1
ATOM 783 O O . LEU A 1 99 ? -1.981 1.353 0.171 1.00 69.44 99 LEU A O 1
ATOM 787 N N . ASN A 1 100 ? -3.380 -0.359 -0.287 1.00 73.06 100 ASN A N 1
ATOM 788 C CA . ASN A 1 100 ? -4.384 0.417 -1.016 1.00 73.06 100 ASN A CA 1
ATOM 789 C C . ASN A 1 100 ? -5.404 1.133 -0.126 1.00 73.06 100 ASN A C 1
ATOM 791 O O . ASN A 1 100 ? -6.246 1.867 -0.635 1.00 73.06 100 ASN A O 1
ATOM 795 N N . MET A 1 101 ? -5.338 0.948 1.189 1.00 69.62 101 MET A N 1
ATOM 796 C CA . MET A 1 101 ? -6.145 1.738 2.106 1.00 69.62 101 MET A CA 1
ATOM 797 C C . MET A 1 101 ? -5.550 3.128 2.309 1.00 69.62 101 MET A C 1
ATOM 799 O O . MET A 1 101 ? -4.370 3.260 2.648 1.00 69.62 101 MET A O 1
ATOM 803 N N . SER A 1 102 ? -6.386 4.155 2.170 1.00 68.88 102 SER A N 1
ATOM 804 C CA . SER A 1 102 ? -6.099 5.509 2.655 1.00 68.88 102 SER A CA 1
ATOM 805 C C . SER A 1 102 ? -5.829 5.510 4.164 1.00 68.88 102 SER A C 1
ATOM 807 O O . SER A 1 102 ? -6.239 4.599 4.880 1.00 68.88 102 SER A O 1
ATOM 809 N N . ASP A 1 103 ? -5.163 6.536 4.700 1.00 60.22 103 ASP A N 1
ATOM 810 C CA . ASP A 1 103 ? -4.898 6.610 6.147 1.00 60.22 103 ASP A CA 1
ATOM 811 C C . ASP A 1 103 ? -6.187 6.628 6.999 1.00 60.22 103 ASP A C 1
ATOM 813 O O . ASP A 1 103 ? -6.194 6.134 8.133 1.00 60.22 103 ASP A O 1
ATOM 817 N N . ASP A 1 104 ? -7.297 7.120 6.438 1.00 59.06 104 ASP A N 1
ATOM 818 C CA . ASP A 1 104 ? -8.630 7.048 7.042 1.00 59.06 104 ASP A CA 1
ATOM 819 C C . ASP A 1 104 ? -9.233 5.638 6.952 1.00 59.06 104 ASP A C 1
ATOM 821 O O . ASP A 1 104 ? -9.828 5.162 7.923 1.00 59.06 104 ASP A O 1
ATOM 825 N N . GLU A 1 105 ? -9.020 4.921 5.846 1.00 56.62 105 GLU A N 1
ATOM 826 C CA . GLU A 1 105 ? -9.414 3.515 5.690 1.00 56.62 105 GLU A CA 1
ATOM 827 C C . GLU A 1 105 ? -8.567 2.576 6.548 1.00 56.62 105 GLU A C 1
ATOM 829 O O . GLU A 1 105 ? -9.122 1.673 7.154 1.00 56.62 105 GLU A O 1
ATOM 834 N N . ARG A 1 106 ? -7.266 2.823 6.727 1.00 56.81 106 ARG A N 1
ATOM 835 C CA . ARG A 1 106 ? -6.405 2.069 7.659 1.00 56.81 106 ARG A CA 1
ATOM 836 C C . ARG A 1 106 ? -6.844 2.262 9.112 1.00 56.81 106 ARG A C 1
ATOM 838 O O . ARG A 1 106 ? -6.781 1.332 9.920 1.00 56.81 106 ARG A O 1
ATOM 845 N N . LYS A 1 107 ? -7.332 3.459 9.466 1.00 55.97 107 LYS A N 1
ATOM 846 C CA . LYS A 1 107 ? -7.985 3.723 10.764 1.00 55.97 107 LYS A CA 1
ATOM 847 C C . LYS A 1 107 ? -9.377 3.085 10.858 1.00 55.97 107 LYS A C 1
ATOM 849 O O . LYS A 1 107 ? -9.766 2.666 11.949 1.00 55.97 107 LYS A O 1
ATOM 854 N N . ALA A 1 108 ? -10.115 2.989 9.753 1.00 52.75 108 ALA A N 1
ATOM 855 C CA . ALA A 1 108 ? -11.434 2.359 9.683 1.00 52.75 108 ALA A CA 1
ATOM 856 C C . ALA A 1 108 ? -11.388 0.822 9.582 1.00 52.75 108 ALA A C 1
ATOM 858 O O . ALA A 1 108 ? -12.306 0.167 10.053 1.00 52.75 108 ALA A O 1
ATOM 859 N N . GLU A 1 109 ? -10.329 0.212 9.063 1.00 48.03 109 GLU A N 1
ATOM 860 C CA . GLU A 1 109 ? -10.140 -1.245 9.070 1.00 48.03 109 GLU A CA 1
ATOM 861 C C . GLU A 1 109 ? -9.746 -1.725 10.476 1.00 48.03 109 GLU A C 1
ATOM 863 O O . GLU A 1 109 ? -10.178 -2.782 10.934 1.00 48.03 109 GLU A O 1
ATOM 868 N N . LYS A 1 110 ? -9.049 -0.869 11.242 1.00 50.38 110 LYS A N 1
ATOM 869 C CA . LYS A 1 110 ? -8.940 -1.003 12.705 1.00 50.38 110 LYS A CA 1
ATOM 870 C C . LYS A 1 110 ? -10.265 -0.789 13.444 1.00 50.38 110 LYS A C 1
ATOM 872 O O . LYS A 1 110 ? -10.377 -1.233 14.589 1.00 50.38 110 LYS A O 1
ATOM 877 N N . LYS A 1 111 ? -11.287 -0.169 12.835 1.00 46.88 111 LYS A N 1
ATOM 878 C CA . LYS A 1 111 ? -12.653 -0.250 13.370 1.00 46.88 111 LYS A CA 1
ATOM 879 C C . LYS A 1 111 ? -13.187 -1.634 13.035 1.00 46.88 111 LYS A C 1
ATOM 881 O O . LYS A 1 111 ? -13.785 -1.858 11.989 1.00 46.88 111 LYS A O 1
ATOM 886 N N . VAL A 1 112 ? -13.027 -2.554 13.983 1.00 53.25 112 VAL A N 1
ATOM 887 C CA . VAL A 1 112 ? -13.834 -3.773 14.048 1.00 53.25 112 VAL A CA 1
ATOM 888 C C . VAL A 1 112 ? -15.292 -3.352 13.866 1.00 53.25 112 VAL A C 1
ATOM 890 O O . VAL A 1 112 ? -15.885 -2.745 14.760 1.00 53.25 112 VAL A O 1
ATOM 893 N N . ASN A 1 113 ? -15.856 -3.608 12.684 1.00 50.66 113 ASN A N 1
ATOM 894 C CA . ASN A 1 113 ? -17.227 -3.242 12.357 1.00 50.66 113 ASN A CA 1
ATOM 895 C C . ASN A 1 113 ? -18.161 -4.146 13.156 1.00 50.66 113 ASN A C 1
ATOM 897 O O . ASN A 1 113 ? -18.628 -5.183 12.694 1.00 50.66 113 ASN A O 1
ATOM 901 N N . THR A 1 114 ? -18.406 -3.756 14.401 1.00 59.34 114 THR A N 1
ATOM 902 C CA . THR A 1 114 ? -19.340 -4.446 15.277 1.00 59.34 114 THR A CA 1
ATOM 903 C C . THR A 1 114 ? -20.725 -4.258 14.677 1.00 59.34 114 THR A C 1
ATOM 905 O O . THR A 1 114 ? -21.204 -3.126 14.514 1.00 59.34 114 THR A O 1
ATOM 908 N N . THR A 1 115 ? -21.319 -5.368 14.251 1.00 71.25 115 THR A N 1
ATOM 909 C CA . THR A 1 115 ? -22.664 -5.407 13.673 1.00 71.25 115 THR A CA 1
ATOM 910 C C . THR A 1 115 ? -23.698 -5.101 14.755 1.00 71.25 115 THR A C 1
ATOM 912 O O . THR A 1 115 ? -23.480 -5.404 15.927 1.00 71.25 115 THR A O 1
ATOM 915 N N . ALA A 1 116 ? -24.860 -4.558 14.379 1.00 71.06 116 ALA A N 1
ATOM 916 C CA . ALA A 1 116 ? -25.942 -4.285 15.330 1.00 71.06 116 ALA A CA 1
ATOM 917 C C . ALA A 1 116 ? -26.333 -5.533 16.148 1.00 71.06 116 ALA A C 1
ATOM 919 O O . ALA A 1 116 ? -26.563 -5.431 17.346 1.00 71.06 116 ALA A O 1
ATOM 920 N N . LYS A 1 117 ? -26.299 -6.731 15.541 1.00 74.75 117 LYS A N 1
ATOM 921 C CA . LYS A 1 117 ? -26.545 -8.008 16.237 1.00 74.75 117 LYS A CA 1
ATOM 922 C C . LYS A 1 117 ? -25.491 -8.321 17.302 1.00 74.75 117 LYS A C 1
ATOM 924 O O . LYS A 1 117 ? -25.840 -8.791 18.379 1.00 74.75 117 LYS A O 1
ATOM 929 N N . GLN A 1 118 ? -24.213 -8.052 17.030 1.00 74.88 118 GLN A N 1
ATOM 930 C CA . GLN A 1 118 ? -23.141 -8.208 18.020 1.00 74.88 118 GLN A CA 1
ATOM 931 C C . GLN A 1 118 ? -23.280 -7.185 19.151 1.00 74.88 118 GLN A C 1
ATOM 933 O O . GLN A 1 118 ? -23.140 -7.543 20.315 1.00 74.88 118 GLN A O 1
ATOM 938 N N . CYS A 1 119 ? -23.630 -5.938 18.832 1.00 80.56 119 CYS A N 1
ATOM 939 C CA . CYS A 1 119 ? -23.899 -4.915 19.840 1.00 80.56 119 CYS A CA 1
ATOM 940 C C . CYS A 1 119 ? -25.112 -5.275 20.715 1.00 80.56 119 CYS A C 1
ATOM 942 O O . CYS A 1 119 ? -25.047 -5.157 21.936 1.00 80.56 119 CYS A O 1
ATOM 944 N N . GLN A 1 120 ? -26.191 -5.787 20.117 1.00 79.44 120 GLN A N 1
ATOM 945 C CA . GLN A 1 120 ? -27.364 -6.296 20.835 1.00 79.44 120 GLN A CA 1
ATOM 946 C C . GLN A 1 120 ? -27.022 -7.505 21.708 1.00 79.44 120 GLN A C 1
ATOM 948 O O . GLN A 1 120 ? -27.509 -7.604 22.831 1.00 79.44 120 GLN A O 1
ATOM 953 N N . PHE A 1 121 ? -26.159 -8.403 21.229 1.00 79.88 121 PHE A N 1
ATOM 954 C CA . PHE A 1 121 ? -25.665 -9.529 22.017 1.00 79.88 121 PHE A CA 1
ATOM 955 C C . PHE A 1 121 ? -24.866 -9.052 23.237 1.00 79.88 121 PHE A C 1
ATOM 957 O O . PHE A 1 121 ? -25.123 -9.509 24.347 1.00 79.88 121 PHE A O 1
ATOM 964 N N . ILE A 1 122 ? -23.969 -8.075 23.064 1.00 81.06 122 ILE A N 1
ATOM 965 C CA . ILE A 1 122 ? -23.220 -7.454 24.167 1.00 81.06 122 ILE A CA 1
ATOM 966 C C . ILE A 1 122 ? -24.175 -6.774 25.160 1.00 81.06 122 ILE A C 1
ATOM 968 O O . ILE A 1 122 ? -24.060 -6.999 26.363 1.00 81.06 122 ILE A O 1
ATOM 972 N N . ALA A 1 123 ? -25.163 -6.010 24.686 1.00 80.38 123 ALA A N 1
ATOM 973 C CA . ALA A 1 123 ? -26.185 -5.408 25.547 1.00 80.38 123 ALA A CA 1
ATOM 974 C C . ALA A 1 123 ? -27.010 -6.473 26.297 1.00 80.38 123 ALA A C 1
ATOM 976 O O . ALA A 1 123 ? -27.318 -6.310 27.478 1.00 80.38 123 ALA A O 1
ATOM 977 N N . GLY A 1 124 ? -27.317 -7.597 25.645 1.00 80.62 124 GLY A N 1
ATOM 978 C CA . GLY A 1 124 ? -27.968 -8.756 26.256 1.00 80.62 124 GLY A CA 1
ATOM 979 C C . GLY A 1 124 ? -27.125 -9.402 27.357 1.00 80.62 124 GLY A C 1
ATOM 980 O O . GLY A 1 124 ? -27.652 -9.700 28.428 1.00 80.62 124 GLY A O 1
ATOM 981 N N . LEU A 1 125 ? -25.815 -9.551 27.143 1.00 83.56 125 LEU A N 1
ATOM 982 C CA . LEU A 1 125 ? -24.881 -10.026 28.168 1.00 83.56 125 LEU A CA 1
ATOM 983 C C . LEU A 1 125 ? -24.800 -9.055 29.351 1.00 83.56 125 LEU A C 1
ATOM 985 O O . LEU A 1 125 ? -24.842 -9.490 30.500 1.00 83.56 125 LEU A O 1
ATOM 989 N N . LEU A 1 126 ? -24.758 -7.745 29.096 1.00 82.12 126 LEU A N 1
ATOM 990 C CA . LEU A 1 126 ? -24.798 -6.735 30.157 1.00 82.12 126 LEU A CA 1
ATOM 991 C C . LEU A 1 126 ? -26.112 -6.825 30.953 1.00 82.12 126 LEU A C 1
ATOM 993 O O . LEU A 1 126 ? -26.088 -6.842 32.182 1.00 82.12 126 LEU A O 1
ATOM 997 N N . ARG A 1 127 ? -27.264 -7.004 30.300 1.00 83.25 127 ARG A N 1
ATOM 998 C CA . ARG A 1 127 ? -28.536 -7.250 31.008 1.00 83.25 127 ARG A CA 1
ATOM 999 C C . ARG A 1 127 ? -28.513 -8.543 31.828 1.00 83.25 127 ARG A C 1
ATOM 1001 O O . ARG A 1 127 ? -28.989 -8.553 32.965 1.00 83.25 127 ARG A O 1
ATOM 1008 N N . ALA A 1 128 ? -27.915 -9.615 31.306 1.00 80.94 128 ALA A N 1
ATOM 1009 C CA . ALA A 1 128 ? -27.729 -10.865 32.047 1.00 80.94 128 ALA A CA 1
ATOM 1010 C C . ALA A 1 128 ? -26.849 -10.668 33.298 1.00 80.94 128 ALA A C 1
ATOM 1012 O O . ALA A 1 128 ? -27.122 -11.255 34.346 1.00 80.94 128 ALA A O 1
ATOM 1013 N N . LEU A 1 129 ? -25.875 -9.754 33.228 1.00 81.44 129 LEU A N 1
ATOM 1014 C CA . LEU A 1 129 ? -25.047 -9.286 34.348 1.00 81.44 129 LEU A CA 1
ATOM 1015 C C . LEU A 1 129 ? -25.738 -8.230 35.240 1.00 81.44 129 LEU A C 1
ATOM 1017 O O . LEU A 1 129 ? -25.080 -7.558 36.043 1.00 81.44 129 LEU A O 1
ATOM 1021 N N . LYS A 1 130 ? -27.068 -8.099 35.140 1.00 83.69 130 LYS A N 1
ATOM 1022 C CA . LYS A 1 130 ? -27.910 -7.201 35.950 1.00 83.69 130 LYS A CA 1
ATOM 1023 C C . LYS A 1 130 ? -27.603 -5.712 35.750 1.00 83.69 130 LYS A C 1
ATOM 1025 O O . LYS A 1 130 ? -27.711 -4.938 36.703 1.00 83.69 130 LYS A O 1
ATOM 1030 N N . PHE A 1 131 ? -27.197 -5.313 34.547 1.00 83.81 131 PHE A N 1
ATOM 1031 C CA . PHE A 1 131 ? -27.225 -3.909 34.134 1.00 83.81 131 PHE A CA 1
ATOM 1032 C C . PHE A 1 131 ? -28.621 -3.564 33.605 1.00 83.81 131 PHE A C 1
ATOM 1034 O O . PHE A 1 131 ? -29.241 -4.363 32.899 1.00 83.81 131 PHE A O 1
ATOM 1041 N N . THR A 1 132 ? -29.129 -2.399 33.988 1.00 83.81 132 THR A N 1
ATOM 1042 C CA . THR A 1 132 ? -30.474 -1.921 33.646 1.00 83.81 132 THR A CA 1
ATOM 1043 C C . THR A 1 132 ? -30.437 -0.912 32.503 1.00 83.81 132 THR A C 1
ATOM 1045 O O . THR A 1 132 ? -29.390 -0.354 32.180 1.00 83.81 132 THR A O 1
ATOM 1048 N N . ASP A 1 133 ? -31.594 -0.627 31.908 1.00 80.19 133 ASP A N 1
ATOM 1049 C CA . ASP A 1 133 ? -31.687 0.398 30.864 1.00 80.19 133 ASP A CA 1
ATOM 1050 C C . ASP A 1 133 ? -31.361 1.810 31.395 1.00 80.19 133 ASP A C 1
ATOM 1052 O O . ASP A 1 133 ? -30.898 2.662 30.637 1.00 80.19 133 ASP A O 1
ATOM 1056 N N . GLU A 1 134 ? -31.520 2.055 32.701 1.00 80.94 134 GLU A N 1
ATOM 1057 C CA . GLU A 1 134 ? -31.057 3.296 33.333 1.00 80.94 134 GLU A CA 1
ATOM 1058 C C . GLU A 1 134 ? -29.527 3.378 33.390 1.00 80.94 134 GLU A C 1
ATOM 1060 O O . GLU A 1 134 ? -28.960 4.448 33.172 1.00 80.94 134 GLU A O 1
ATOM 1065 N N . ASP A 1 135 ? -28.841 2.247 33.586 1.00 81.00 135 ASP A N 1
ATOM 1066 C CA . ASP A 1 135 ? -27.377 2.195 33.549 1.00 81.00 135 ASP A CA 1
ATOM 1067 C C . ASP A 1 135 ? -26.829 2.517 32.144 1.00 81.00 135 ASP A C 1
ATOM 1069 O O . ASP A 1 135 ? -25.768 3.130 32.026 1.00 81.00 135 ASP A O 1
ATOM 1073 N N . PHE A 1 136 ? -27.550 2.152 31.075 1.00 80.69 136 PHE A N 1
ATOM 1074 C CA . PHE A 1 136 ? -27.150 2.448 29.689 1.00 80.69 136 PHE A CA 1
ATOM 1075 C C . PHE A 1 136 ? -27.389 3.908 29.285 1.00 80.69 136 PHE A C 1
ATOM 1077 O O . PHE A 1 136 ? -26.566 4.494 28.568 1.00 80.69 136 PHE A O 1
ATOM 1084 N N . LYS A 1 137 ? -28.484 4.503 29.774 1.00 80.50 137 LYS A N 1
ATOM 1085 C CA . LYS A 1 137 ? -28.831 5.920 29.560 1.00 80.50 137 LYS A CA 1
ATOM 10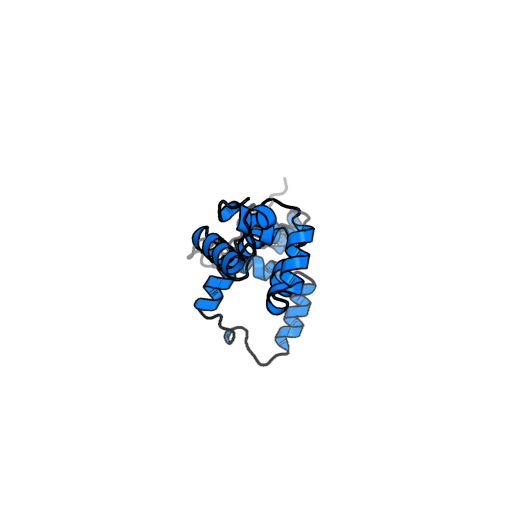86 C C . LYS A 1 137 ? -28.042 6.873 30.459 1.00 80.50 137 LYS A C 1
ATOM 1088 O O . LYS A 1 137 ? -27.923 8.055 30.140 1.00 80.50 137 LYS A O 1
ATOM 1093 N N . GLY A 1 138 ? -27.493 6.361 31.557 1.00 79.19 138 GLY A N 1
ATOM 1094 C CA . GLY A 1 138 ? -26.682 7.107 32.506 1.00 79.19 138 GLY A CA 1
ATOM 1095 C C . GLY A 1 138 ? -25.299 7.524 31.989 1.00 79.19 138 GLY A C 1
ATOM 1096 O O . GLY A 1 138 ? -24.951 7.453 30.797 1.00 79.19 138 GLY A O 1
ATOM 1097 N N . SER A 1 139 ? -24.482 7.990 32.932 1.00 81.25 139 SER A N 1
ATOM 1098 C CA . SER A 1 139 ? -23.121 8.445 32.668 1.00 81.25 139 SER A CA 1
ATOM 1099 C C . SER A 1 139 ? -22.242 7.284 32.199 1.00 81.25 139 SER A C 1
ATOM 1101 O O . SER A 1 139 ? -22.104 6.265 32.875 1.00 81.25 139 SER A O 1
ATOM 1103 N N . LEU A 1 140 ? -21.617 7.444 31.032 1.00 80.44 140 LEU A N 1
ATOM 1104 C CA . LEU A 1 140 ? -20.747 6.423 30.449 1.00 80.44 140 LEU A CA 1
ATOM 1105 C C . LEU A 1 140 ? -19.547 6.088 31.368 1.00 80.44 140 LEU A C 1
ATOM 1107 O O . LEU A 1 140 ? -19.320 4.904 31.602 1.00 80.44 140 LEU A O 1
ATOM 1111 N N . PRO A 1 141 ? -18.845 7.060 31.989 1.00 80.44 141 PRO A N 1
ATOM 1112 C CA . PRO A 1 141 ? -17.826 6.775 33.007 1.00 80.44 141 PRO A CA 1
ATOM 1113 C C . PRO A 1 141 ? -18.309 5.935 34.199 1.00 80.44 141 PRO A C 1
ATOM 1115 O O . PRO A 1 141 ? -17.558 5.114 34.723 1.00 80.44 141 PRO A O 1
ATOM 1118 N N . GLU A 1 142 ? -19.553 6.121 34.649 1.00 81.31 142 GLU A N 1
ATOM 1119 C CA . GLU A 1 142 ? -20.113 5.340 35.762 1.00 81.31 142 GLU A CA 1
ATOM 1120 C C . GLU A 1 142 ? -20.432 3.908 35.339 1.00 81.31 142 GLU A C 1
ATOM 1122 O O . GLU A 1 142 ? -20.180 2.965 36.093 1.00 81.31 142 GLU A O 1
ATOM 1127 N N . LEU A 1 143 ? -20.936 3.736 34.115 1.00 82.12 143 LEU A N 1
ATOM 1128 C CA . LEU A 1 143 ? -21.163 2.425 33.519 1.00 82.12 143 LEU A CA 1
ATOM 1129 C C . LEU A 1 143 ? -19.848 1.645 33.379 1.00 82.12 143 LEU A C 1
ATOM 1131 O O . LEU A 1 143 ? -19.798 0.473 33.744 1.00 82.12 143 LEU A O 1
ATOM 1135 N N . ILE A 1 144 ? -18.775 2.301 32.930 1.00 81.00 144 ILE A N 1
ATOM 1136 C CA . ILE A 1 144 ? -17.438 1.701 32.809 1.00 81.00 144 ILE A CA 1
ATOM 1137 C C . ILE A 1 144 ? -16.942 1.203 34.168 1.00 81.00 144 ILE A C 1
ATOM 1139 O O . ILE A 1 144 ? -16.607 0.028 34.292 1.00 81.00 144 ILE A O 1
ATOM 1143 N N . LYS A 1 145 ? -17.006 2.037 35.214 1.00 81.94 145 LYS A N 1
ATOM 1144 C CA . LYS A 1 145 ? -16.623 1.631 36.579 1.00 81.94 145 LYS A CA 1
ATOM 1145 C C . LYS A 1 145 ? -17.436 0.439 37.089 1.00 81.94 145 LYS A C 1
ATOM 1147 O O . LYS A 1 145 ? -16.893 -0.464 37.724 1.00 81.94 145 LYS A O 1
ATOM 1152 N N . LYS A 1 146 ? -18.746 0.409 36.813 1.00 81.88 146 LYS A N 1
ATOM 1153 C CA . LYS A 1 146 ? -19.610 -0.727 37.178 1.00 81.88 146 LYS A CA 1
ATOM 1154 C C . LYS A 1 146 ? -19.218 -2.004 36.425 1.00 81.88 146 LYS A C 1
ATOM 1156 O O . LYS A 1 146 ? -19.249 -3.082 37.021 1.00 81.88 146 LYS A O 1
ATOM 1161 N N . ILE A 1 147 ? -18.848 -1.896 35.147 1.00 80.75 147 ILE A N 1
ATOM 1162 C CA . ILE A 1 147 ? -18.370 -3.019 34.325 1.00 80.75 147 ILE A CA 1
ATOM 1163 C C . ILE A 1 147 ? -17.022 -3.526 34.839 1.00 80.75 147 ILE A C 1
ATOM 1165 O O . ILE A 1 147 ? -16.892 -4.725 35.053 1.00 80.75 147 ILE A O 1
ATOM 1169 N N . GLU A 1 148 ? -16.061 -2.649 35.125 1.00 81.25 148 GLU A N 1
ATOM 1170 C CA . GLU A 1 148 ? -14.754 -3.031 35.682 1.00 81.25 148 GLU A CA 1
ATOM 1171 C C . GLU A 1 148 ? -14.890 -3.765 37.022 1.00 81.25 148 GLU A C 1
ATOM 1173 O O . GLU A 1 148 ? -14.215 -4.766 37.257 1.00 81.25 148 GLU A O 1
ATOM 1178 N N . HIS A 1 149 ? -15.813 -3.320 37.879 1.00 81.25 149 HIS A N 1
ATOM 1179 C CA . HIS A 1 149 ? -16.060 -3.955 39.172 1.00 81.25 149 HIS A CA 1
ATOM 1180 C C . HIS A 1 149 ? -16.759 -5.322 39.051 1.00 81.25 149 HIS A C 1
ATOM 1182 O O . HIS A 1 149 ? -16.491 -6.228 39.838 1.00 81.25 149 HIS A O 1
ATOM 1188 N N . ARG A 1 150 ? -17.705 -5.488 38.115 1.00 78.69 150 ARG A N 1
ATOM 1189 C CA . ARG A 1 150 ? -18.497 -6.732 37.980 1.00 78.69 150 ARG A CA 1
ATOM 1190 C C . ARG A 1 150 ? -17.897 -7.746 37.007 1.00 78.69 150 ARG A C 1
ATOM 1192 O O . ARG A 1 150 ? -18.156 -8.937 37.144 1.00 78.69 150 ARG A O 1
ATOM 1199 N N . ALA A 1 151 ? -17.128 -7.286 36.030 1.00 72.19 151 ALA A N 1
ATOM 1200 C CA . ALA A 1 151 ? -16.524 -8.085 34.973 1.00 72.19 151 ALA A CA 1
ATOM 1201 C C . ALA A 1 151 ? -15.090 -7.591 34.691 1.00 72.19 151 ALA A C 1
ATOM 1203 O O . ALA A 1 151 ? -14.819 -7.050 33.618 1.00 72.19 151 ALA A O 1
ATOM 1204 N N . PRO A 1 152 ? -14.141 -7.802 35.624 1.00 72.62 152 PRO A N 1
ATOM 1205 C CA . PRO A 1 152 ? -12.763 -7.320 35.485 1.00 72.62 152 PRO A CA 1
ATOM 1206 C C . PRO A 1 152 ? -12.043 -7.894 34.253 1.00 72.62 152 PRO A C 1
ATOM 1208 O O . PRO A 1 152 ? -11.208 -7.223 33.658 1.00 72.62 152 PRO A O 1
ATOM 1211 N N . ALA A 1 153 ? -12.424 -9.092 33.793 1.00 69.69 153 ALA A N 1
ATOM 1212 C CA . ALA A 1 153 ? -11.920 -9.678 32.547 1.00 69.69 153 ALA A CA 1
ATOM 1213 C C . ALA A 1 153 ? -12.338 -8.899 31.279 1.00 69.69 153 ALA A C 1
ATOM 1215 O O . ALA A 1 153 ? -11.701 -9.036 30.238 1.00 69.69 153 ALA A O 1
ATOM 1216 N N . ALA A 1 154 ? -13.387 -8.073 31.357 1.00 64.12 154 ALA A N 1
ATOM 1217 C CA . ALA A 1 154 ? -13.854 -7.217 30.267 1.00 64.12 154 ALA A CA 1
ATOM 1218 C C . ALA A 1 154 ? -13.266 -5.792 30.323 1.00 64.12 154 ALA A C 1
ATOM 1220 O O . ALA A 1 154 ? -13.495 -5.012 29.401 1.00 64.12 154 ALA A O 1
ATOM 1221 N N . ALA A 1 155 ? -12.485 -5.447 31.356 1.00 62.84 155 ALA A N 1
ATOM 1222 C CA . ALA A 1 155 ? -11.913 -4.106 31.528 1.00 62.84 155 ALA A CA 1
ATOM 1223 C C . ALA A 1 155 ? -11.005 -3.693 30.352 1.00 62.84 155 ALA A C 1
ATOM 1225 O O . ALA A 1 155 ? -11.022 -2.544 29.918 1.00 62.84 155 ALA A O 1
ATOM 1226 N N . GLY A 1 156 ? -10.286 -4.651 29.755 1.00 59.12 156 GLY A N 1
ATOM 1227 C CA . GLY A 1 156 ? -9.435 -4.410 28.584 1.00 59.12 156 GLY A CA 1
ATOM 1228 C C . GLY A 1 156 ? -10.193 -4.009 27.309 1.00 59.12 156 GLY A C 1
ATOM 1229 O O . GLY A 1 156 ? -9.600 -3.451 26.394 1.00 59.12 156 GLY A O 1
ATOM 1230 N N . ILE A 1 157 ? -11.507 -4.246 27.236 1.00 58.56 157 ILE A N 1
ATOM 1231 C CA . ILE A 1 157 ? -12.332 -3.901 26.065 1.00 58.56 157 ILE A CA 1
ATOM 1232 C C . ILE A 1 157 ? -12.689 -2.400 26.050 1.00 58.56 157 ILE A C 1
ATOM 1234 O O . ILE A 1 157 ? -13.047 -1.842 25.013 1.00 58.56 157 ILE A O 1
ATOM 1238 N N . VAL A 1 158 ? -12.553 -1.719 27.190 1.00 58.53 158 VAL A N 1
ATOM 1239 C CA . VAL A 1 158 ? -13.029 -0.343 27.412 1.00 58.53 158 VAL A CA 1
ATOM 1240 C C . VAL A 1 158 ? -11.911 0.709 27.267 1.00 58.53 158 VAL A C 1
ATOM 1242 O O . VAL A 1 158 ? -12.151 1.903 27.424 1.00 58.53 158 VAL A O 1
ATOM 1245 N N . LEU A 1 159 ? -10.697 0.284 26.899 1.00 55.53 159 LEU A N 1
ATOM 1246 C CA . LEU A 1 159 ? -9.463 1.086 26.929 1.00 55.53 159 LEU A CA 1
ATOM 1247 C C . LEU A 1 159 ? -9.457 2.370 26.064 1.00 55.53 159 LEU A C 1
ATOM 1249 O O . LEU A 1 159 ? -8.614 3.228 26.299 1.00 55.53 159 LEU A O 1
ATOM 1253 N N . ASP A 1 160 ? -10.385 2.559 25.117 1.00 62.03 160 ASP A N 1
ATOM 1254 C CA . ASP A 1 160 ? -10.529 3.809 24.335 1.00 62.03 160 ASP A CA 1
ATOM 1255 C C . ASP A 1 160 ? -11.540 4.779 24.972 1.00 62.03 160 ASP A C 1
ATOM 1257 O O . ASP A 1 160 ? -12.554 5.126 24.365 1.00 62.03 160 ASP A O 1
ATOM 1261 N N . GLU A 1 161 ? -11.319 5.164 26.234 1.00 61.25 161 GLU A N 1
ATOM 1262 C CA . GLU A 1 161 ? -12.081 6.224 26.931 1.00 61.25 161 GLU A CA 1
ATOM 1263 C C . GLU A 1 161 ? -13.623 6.067 26.874 1.00 61.25 161 GLU A C 1
ATOM 1265 O O . GLU A 1 161 ? -14.376 7.034 27.001 1.00 61.25 161 GLU A O 1
ATOM 1270 N N . GLY A 1 162 ? -14.126 4.848 26.654 1.00 61.62 162 GLY A N 1
ATOM 1271 C CA . GLY A 1 162 ? -15.550 4.574 26.455 1.00 61.62 162 GLY A CA 1
ATOM 1272 C C . GLY A 1 162 ? -16.113 4.821 25.048 1.00 61.62 162 GLY A C 1
ATOM 1273 O O . GLY A 1 162 ? -17.288 4.521 24.835 1.00 61.62 162 GLY A O 1
ATOM 1274 N N . LYS A 1 163 ? -15.338 5.295 24.064 1.00 70.94 163 LYS A N 1
ATOM 1275 C CA . LYS A 1 163 ? -15.825 5.527 22.684 1.00 70.94 163 LYS A CA 1
ATOM 1276 C C . LYS A 1 163 ? -16.395 4.253 22.064 1.00 70.94 163 LYS A C 1
ATOM 1278 O O . LYS A 1 163 ? -17.530 4.256 21.596 1.00 70.94 163 LYS A O 1
ATOM 1283 N N . THR A 1 164 ? -15.667 3.145 22.183 1.00 75.25 164 THR A N 1
ATOM 1284 C CA . THR A 1 164 ? -16.100 1.822 21.710 1.00 75.25 164 THR A CA 1
ATOM 1285 C C . THR A 1 164 ? -17.396 1.360 22.379 1.00 75.25 164 THR A C 1
ATOM 1287 O O . THR A 1 164 ? -18.323 0.914 21.706 1.00 75.25 164 THR A O 1
ATOM 1290 N N . LEU A 1 165 ? -17.501 1.515 23.703 1.00 77.81 165 LEU A N 1
ATOM 1291 C CA . LEU A 1 165 ? -18.696 1.128 24.457 1.00 77.81 165 LEU A CA 1
ATOM 1292 C C . LEU A 1 165 ? -19.907 1.993 24.076 1.00 77.81 165 LEU A C 1
ATOM 1294 O O . LEU A 1 165 ? -21.001 1.471 23.882 1.00 77.81 165 LEU A O 1
ATOM 1298 N N . SER A 1 166 ? -19.711 3.303 23.929 1.00 80.69 166 SER A N 1
ATOM 1299 C CA . SER A 1 166 ? -20.747 4.245 23.491 1.00 80.69 166 SER A CA 1
ATOM 1300 C C . SER A 1 166 ? -21.281 3.889 22.104 1.00 80.69 166 SER A C 1
ATOM 1302 O O . SER A 1 166 ? -22.494 3.819 21.905 1.00 80.69 166 SER A O 1
ATOM 1304 N N . ASP A 1 167 ? -20.384 3.589 21.164 1.00 81.69 167 ASP A N 1
ATOM 1305 C CA . ASP A 1 167 ? -20.748 3.187 19.806 1.00 81.69 167 ASP A CA 1
ATOM 1306 C C . ASP A 1 167 ? -21.514 1.859 19.784 1.00 81.69 167 ASP A C 1
ATOM 1308 O O . ASP A 1 167 ? -22.475 1.710 19.024 1.00 81.69 167 ASP A O 1
ATOM 1312 N N . TRP A 1 168 ? -21.150 0.901 20.639 1.00 83.50 168 TRP A N 1
ATOM 1313 C CA . TRP A 1 168 ? -21.891 -0.352 20.772 1.00 83.50 168 TRP A CA 1
ATOM 1314 C C . TRP A 1 168 ? -23.292 -0.146 21.334 1.00 83.50 168 TRP A C 1
ATOM 1316 O O . TRP A 1 168 ? -24.247 -0.670 20.766 1.00 83.50 168 TRP A O 1
ATOM 1326 N N . LEU A 1 169 ? -23.441 0.644 22.398 1.00 81.69 169 LEU A N 1
ATOM 1327 C CA . LEU A 1 169 ? -24.750 0.908 23.006 1.00 81.69 169 LEU A CA 1
ATOM 1328 C C . LEU A 1 169 ? -25.691 1.642 22.040 1.00 81.69 169 LEU A C 1
ATOM 1330 O O . LEU A 1 169 ? -26.857 1.266 21.928 1.00 81.69 169 LEU A O 1
ATOM 1334 N N . LYS A 1 170 ? -25.174 2.614 21.278 1.00 83.25 170 LYS A N 1
ATOM 1335 C CA . LYS A 1 170 ? -25.939 3.300 20.221 1.00 83.25 170 LYS A CA 1
ATOM 1336 C C . LYS A 1 170 ? -26.366 2.340 19.113 1.00 83.25 170 LYS A C 1
ATOM 1338 O O . LYS A 1 170 ? -27.524 2.318 18.717 1.00 83.25 170 LYS A O 1
ATOM 1343 N N . LYS A 1 171 ? -25.451 1.493 18.629 1.00 83.12 171 LYS A N 1
ATOM 1344 C CA . LYS A 1 171 ? -25.763 0.475 17.607 1.00 83.12 171 LYS A CA 1
ATOM 1345 C C . LYS A 1 171 ? -26.724 -0.612 18.100 1.00 83.12 171 LYS A C 1
ATOM 1347 O O . LYS A 1 171 ? -27.349 -1.275 17.276 1.00 83.12 171 LYS A O 1
ATOM 1352 N N . ALA A 1 172 ? -26.804 -0.831 19.411 1.00 81.06 172 ALA A N 1
ATOM 1353 C CA . ALA A 1 172 ? -27.738 -1.760 20.038 1.00 81.06 172 ALA A CA 1
ATOM 1354 C C . ALA A 1 172 ? -29.123 -1.149 20.313 1.00 81.06 172 ALA A C 1
ATOM 1356 O O . ALA A 1 172 ? -29.996 -1.886 20.765 1.00 81.06 172 ALA A O 1
ATOM 1357 N N . ASP A 1 173 ? -29.317 0.147 20.041 1.00 81.75 173 ASP A N 1
ATOM 1358 C CA . ASP A 1 173 ? -30.557 0.893 20.306 1.00 81.75 173 ASP A CA 1
ATOM 1359 C C . ASP A 1 173 ? -30.961 0.903 21.795 1.00 81.75 173 ASP A C 1
ATOM 1361 O O . ASP A 1 173 ? -32.129 0.807 22.163 1.00 81.75 173 ASP A O 1
ATOM 1365 N N . VAL A 1 174 ? -29.967 0.969 22.689 1.00 76.69 174 VAL A N 1
ATOM 1366 C CA . VAL A 1 174 ? -30.185 1.044 24.150 1.00 76.69 174 VAL A CA 1
ATOM 1367 C C . VAL A 1 174 ? -29.760 2.386 24.755 1.00 76.69 174 VAL A C 1
ATOM 1369 O O . VAL A 1 174 ? -29.909 2.584 25.963 1.00 76.69 174 VAL A O 1
ATOM 1372 N N . ARG A 1 175 ? -29.238 3.303 23.930 1.00 74.50 175 ARG A N 1
ATOM 1373 C CA . ARG A 1 175 ? -28.769 4.638 24.315 1.00 74.50 175 ARG A CA 1
ATOM 1374 C C . ARG A 1 175 ? -29.103 5.678 23.257 1.00 74.50 175 ARG A C 1
ATOM 1376 O O . ARG A 1 175 ? -28.884 5.371 22.067 1.00 74.50 175 ARG A O 1
#

Organism: Morganella morganii (NCBI:txid582)